Protein AF-A0A7W0QV03-F1 (afdb_monomer_lite)

Sequence (84 aa):
MDAILKLHHKIKHEPLGPKRAKQLADNPQEIWTEMPSSIRYDKAARKEWIKAAEENRSEQYSLERTQAVQRGDLQHGALVKVKK

Secondary structure (DSSP, 8-state):
--HHHHHHHHHHHSPPPHHHHHHHHH-TTT--SSS-HHHHT-HHHHHHHHHHHHTT-HHHHHHHHHHHHHTTSEETTEE-----

Foldseek 3Di:
DPPVVVVVVVVVPDPDDPVVVVVCVVPVPLPPPPQDPLQSVQPVSVVVLVVCVVVVNNVVSVVVVVVCVVVVCDDPNDRDPPDD

Radius of gyration: 17.8 Å; chains: 1; bounding box: 31×52×33 Å

pLDDT: mean 76.24, std 12.32, range [42.94, 87.94]

Structure (mmCIF, N/CA/C/O backbone):
data_AF-A0A7W0QV03-F1
#
_entry.id   AF-A0A7W0QV03-F1
#
loop_
_atom_site.group_PDB
_atom_site.id
_atom_site.type_symbol
_atom_site.label_atom_id
_atom_site.label_alt_id
_atom_site.label_comp_id
_atom_site.label_asym_id
_atom_site.label_entity_id
_atom_site.label_seq_id
_atom_site.pdbx_PDB_ins_code
_atom_site.Cartn_x
_atom_site.Cartn_y
_atom_site.Cartn_z
_atom_site.occupancy
_atom_site.B_iso_or_equiv
_atom_site.auth_seq_id
_atom_site.auth_comp_id
_atom_site.auth_asym_id
_atom_site.auth_atom_id
_atom_site.pdbx_PDB_model_num
ATOM 1 N N . MET A 1 1 ? -13.113 -26.606 -18.564 1.00 60.62 1 MET A N 1
ATOM 2 C CA . MET A 1 1 ? -12.639 -25.301 -18.051 1.00 60.62 1 MET A CA 1
ATOM 3 C C . MET A 1 1 ? -13.257 -25.035 -16.686 1.00 60.62 1 MET A C 1
ATOM 5 O O . MET A 1 1 ? -14.160 -24.223 -16.588 1.00 60.62 1 MET A O 1
ATOM 9 N N . ASP A 1 2 ? -12.855 -25.770 -15.645 1.00 69.81 2 ASP A N 1
ATOM 10 C CA . ASP A 1 2 ? -13.621 -25.717 -14.386 1.00 69.81 2 ASP A CA 1
ATOM 11 C C . ASP A 1 2 ? -12.790 -26.060 -13.141 1.00 69.81 2 ASP A C 1
ATOM 13 O O . ASP A 1 2 ? -12.884 -25.390 -12.121 1.00 69.81 2 ASP A O 1
ATOM 17 N N . ALA A 1 3 ? -11.873 -27.029 -13.232 1.00 87.50 3 ALA A N 1
ATOM 18 C CA . ALA A 1 3 ? -11.047 -27.431 -12.089 1.00 87.50 3 ALA A CA 1
ATOM 19 C C . ALA A 1 3 ? -10.148 -26.302 -11.538 1.00 87.50 3 ALA A C 1
ATOM 21 O O . ALA A 1 3 ? -10.041 -26.144 -10.325 1.00 87.50 3 ALA A O 1
ATOM 22 N N . ILE A 1 4 ? -9.545 -25.485 -12.412 1.00 86.81 4 ILE A N 1
ATOM 23 C CA . ILE A 1 4 ? -8.675 -24.364 -12.006 1.00 86.81 4 ILE A CA 1
ATOM 24 C C . ILE A 1 4 ? -9.488 -23.263 -11.316 1.00 86.81 4 ILE A C 1
ATOM 26 O O . ILE A 1 4 ? -9.070 -22.741 -10.287 1.00 86.81 4 ILE A O 1
ATOM 30 N N . LEU A 1 5 ? -10.674 -22.942 -11.843 1.00 87.94 5 LEU A N 1
ATOM 31 C CA . LEU A 1 5 ? -11.559 -21.943 -11.243 1.00 87.94 5 LEU A CA 1
ATOM 32 C C . LEU A 1 5 ? -12.100 -22.436 -9.899 1.00 87.94 5 LEU A C 1
ATOM 34 O O . LEU A 1 5 ? -12.031 -21.708 -8.913 1.00 87.94 5 LEU A O 1
ATOM 38 N N . LYS A 1 6 ? -12.539 -23.695 -9.815 1.00 84.38 6 LYS A N 1
ATOM 39 C CA . LYS A 1 6 ? -12.965 -24.331 -8.559 1.00 84.38 6 LYS A CA 1
ATOM 40 C C . LYS A 1 6 ? -11.865 -24.320 -7.496 1.00 84.38 6 LYS A C 1
ATOM 42 O O . LYS A 1 6 ? -12.139 -23.984 -6.346 1.00 84.38 6 LYS A O 1
ATOM 47 N N . LEU A 1 7 ? -10.624 -24.631 -7.874 1.00 87.31 7 LEU A N 1
ATOM 48 C CA . LEU A 1 7 ? -9.474 -24.561 -6.972 1.00 87.31 7 LEU A CA 1
ATOM 49 C C . LEU A 1 7 ? -9.203 -23.122 -6.514 1.00 87.31 7 LEU A C 1
ATOM 51 O O . LEU A 1 7 ? -9.007 -22.884 -5.327 1.00 87.31 7 LEU A O 1
ATOM 55 N N . HIS A 1 8 ? -9.244 -22.159 -7.433 1.00 86.44 8 HIS A N 1
ATOM 56 C CA . HIS A 1 8 ? -9.073 -20.740 -7.119 1.00 86.44 8 HIS A CA 1
ATOM 57 C C . HIS A 1 8 ? -10.138 -20.227 -6.147 1.00 86.44 8 HIS A C 1
ATOM 59 O O . HIS A 1 8 ? -9.811 -19.545 -5.179 1.00 86.44 8 HIS A O 1
ATOM 65 N N . HIS A 1 9 ? -11.402 -20.594 -6.361 1.00 84.38 9 HIS A N 1
ATOM 66 C CA . HIS A 1 9 ? -12.494 -20.264 -5.446 1.00 84.38 9 HIS A CA 1
ATOM 67 C C . HIS A 1 9 ? -12.284 -20.891 -4.068 1.00 84.38 9 HIS A C 1
ATOM 69 O O . HIS A 1 9 ? -12.428 -20.200 -3.062 1.00 84.38 9 HIS A O 1
ATOM 75 N N . LYS A 1 10 ? -11.874 -22.162 -4.008 1.00 84.56 10 LYS A N 1
ATOM 76 C CA . LYS A 1 10 ? -11.550 -22.828 -2.744 1.00 84.56 10 LYS A CA 1
ATOM 77 C C . LYS A 1 10 ? -10.433 -22.093 -1.992 1.00 84.56 10 LYS A C 1
ATOM 79 O O . LYS A 1 10 ? -10.639 -21.701 -0.852 1.00 84.56 10 LYS A O 1
ATOM 84 N N . ILE A 1 11 ? -9.310 -21.811 -2.656 1.00 84.88 11 ILE A N 1
ATOM 85 C CA . ILE A 1 11 ? -8.160 -21.100 -2.068 1.00 84.88 11 ILE A CA 1
ATOM 86 C C . ILE A 1 11 ? -8.542 -19.685 -1.604 1.00 84.88 11 ILE A C 1
ATOM 88 O O . ILE A 1 11 ? -8.045 -19.219 -0.582 1.00 84.88 11 ILE A O 1
ATOM 92 N N . LYS A 1 12 ? -9.430 -18.987 -2.324 1.00 79.31 12 LYS A N 1
ATOM 93 C CA . LYS A 1 12 ? -9.900 -17.645 -1.942 1.00 79.31 12 LYS A CA 1
ATOM 94 C C . LYS A 1 12 ? -10.757 -17.623 -0.675 1.00 79.31 12 LYS A C 1
ATOM 96 O O . LYS A 1 12 ? -10.733 -16.620 0.030 1.00 79.31 12 LYS A O 1
ATOM 101 N N . HIS A 1 13 ? -11.536 -18.674 -0.429 1.00 79.81 13 HIS A N 1
ATOM 102 C CA . HIS A 1 13 ? -12.451 -18.757 0.715 1.00 79.81 13 HIS A CA 1
ATOM 103 C C . HIS A 1 13 ? -11.871 -19.527 1.904 1.00 79.81 13 HIS A C 1
ATOM 105 O O . HIS A 1 13 ? -12.492 -19.569 2.966 1.00 79.81 13 HIS A O 1
ATOM 111 N N . GLU A 1 14 ? -10.693 -20.129 1.751 1.00 81.88 14 GLU A N 1
ATOM 112 C CA . GLU A 1 14 ? -9.981 -20.725 2.872 1.00 81.88 14 GLU A CA 1
ATOM 113 C C . GLU A 1 14 ? -9.578 -19.641 3.888 1.00 81.88 14 GLU A C 1
ATOM 115 O O . GLU A 1 14 ? -9.127 -18.555 3.504 1.00 81.88 14 GLU A O 1
ATOM 120 N N . PRO A 1 15 ? -9.741 -19.910 5.198 1.00 79.00 15 PRO A N 1
ATOM 121 C CA . PRO A 1 15 ? -9.327 -18.973 6.227 1.00 79.00 15 PRO A CA 1
ATOM 122 C C . PRO A 1 15 ? -7.825 -18.707 6.114 1.00 79.00 15 PRO A C 1
ATOM 124 O O . PRO A 1 15 ? -7.035 -19.589 5.768 1.00 79.00 15 PRO A O 1
ATOM 127 N N . LEU A 1 16 ? -7.417 -17.476 6.434 1.00 79.69 16 LEU A N 1
ATOM 128 C CA . LEU A 1 16 ? -6.005 -17.112 6.451 1.00 79.69 16 LEU A CA 1
ATOM 129 C C . LEU A 1 16 ? -5.234 -18.086 7.350 1.00 79.69 16 LEU A C 1
ATOM 131 O O . LEU A 1 16 ? -5.593 -18.296 8.508 1.00 79.69 16 LEU A O 1
ATOM 135 N N . GLY A 1 17 ? -4.144 -18.653 6.826 1.00 83.38 17 GLY A N 1
ATOM 136 C CA . GLY A 1 17 ? -3.262 -19.500 7.624 1.00 83.38 17 GLY A CA 1
ATOM 137 C C . GLY A 1 17 ? -2.764 -18.768 8.883 1.00 83.38 17 GLY A C 1
ATOM 138 O O . GLY A 1 17 ? -2.682 -17.534 8.890 1.00 83.38 17 GLY A O 1
ATOM 139 N N . PRO A 1 18 ? -2.355 -19.497 9.938 1.00 82.00 18 PRO A N 1
ATOM 140 C CA . PRO A 1 18 ? -2.099 -18.936 11.269 1.00 82.00 18 PRO A CA 1
ATOM 141 C C . PRO A 1 18 ? -1.071 -17.796 11.271 1.00 82.00 18 PRO A C 1
ATOM 143 O O . PRO A 1 18 ? -1.184 -16.857 12.052 1.00 82.00 18 PRO A O 1
ATOM 146 N N . LYS A 1 19 ? -0.090 -17.832 10.359 1.00 78.06 19 LYS A N 1
ATOM 147 C CA . LYS A 1 19 ? 0.903 -16.761 10.184 1.00 78.06 19 LYS A CA 1
ATOM 148 C C . LYS A 1 19 ? 0.285 -15.465 9.649 1.00 78.06 19 LYS A C 1
ATOM 150 O O . LYS A 1 19 ? 0.584 -14.402 10.179 1.00 78.06 19 LYS A O 1
ATOM 155 N N . ARG A 1 20 ? -0.576 -15.543 8.626 1.00 72.75 20 ARG A N 1
ATOM 156 C CA . ARG A 1 20 ? -1.263 -14.362 8.077 1.00 72.75 20 ARG A CA 1
ATOM 157 C C . ARG A 1 20 ? -2.341 -13.841 9.019 1.00 72.75 20 ARG A C 1
ATOM 159 O O . ARG A 1 20 ? -2.508 -12.635 9.105 1.00 72.75 20 ARG A O 1
ATOM 166 N N . ALA A 1 21 ? -3.032 -14.727 9.735 1.00 80.06 21 ALA A N 1
ATOM 167 C CA . ALA A 1 21 ? -4.008 -14.327 10.744 1.00 80.06 21 ALA A CA 1
ATOM 168 C C . ALA A 1 21 ? -3.351 -13.507 11.870 1.00 80.06 21 ALA A C 1
ATOM 170 O O . ALA A 1 21 ? -3.851 -12.442 12.213 1.00 80.06 21 ALA A O 1
ATOM 171 N N . LYS A 1 22 ? -2.187 -13.948 12.375 1.00 80.12 22 LYS A N 1
ATOM 172 C CA . LYS A 1 22 ? -1.387 -13.168 13.335 1.00 80.12 22 LYS A CA 1
ATOM 173 C C . LYS A 1 22 ? -0.926 -11.833 12.753 1.00 80.12 22 LYS A C 1
ATOM 175 O O . LYS A 1 22 ? -1.128 -10.810 13.379 1.00 80.12 22 LYS A O 1
ATOM 180 N N . GLN A 1 23 ? -0.401 -11.828 11.526 1.00 74.50 23 GLN A N 1
ATOM 181 C CA . GLN A 1 23 ? 0.019 -10.588 10.862 1.00 74.50 23 GLN A CA 1
ATOM 182 C C . GLN A 1 23 ? -1.124 -9.576 10.707 1.00 74.50 23 GLN A C 1
ATOM 184 O O . GLN A 1 23 ? -0.897 -8.395 10.925 1.00 74.50 23 GLN A O 1
ATOM 189 N N . LEU A 1 24 ? -2.338 -10.032 10.380 1.00 77.38 24 LEU A N 1
ATOM 190 C CA . LEU A 1 24 ? -3.520 -9.171 10.279 1.00 77.38 24 LEU A CA 1
ATOM 191 C C . LEU A 1 24 ? -3.946 -8.609 11.639 1.00 77.38 24 LEU A C 1
ATOM 193 O O . LEU A 1 24 ? -4.378 -7.464 11.709 1.00 77.38 24 LEU A O 1
ATOM 197 N N . ALA A 1 25 ? -3.822 -9.403 12.703 1.00 78.00 25 ALA A N 1
ATOM 198 C CA . ALA A 1 25 ? -4.116 -8.959 14.062 1.00 78.00 25 ALA A CA 1
ATOM 199 C C . ALA A 1 25 ? -3.064 -7.967 14.590 1.00 78.00 25 ALA A C 1
ATOM 201 O O . ALA A 1 25 ? -3.426 -6.971 15.209 1.00 78.00 25 ALA A O 1
ATOM 202 N N . ASP A 1 26 ? -1.782 -8.224 14.321 1.00 80.19 26 ASP A N 1
ATOM 203 C CA . ASP A 1 26 ? -0.664 -7.410 14.805 1.00 80.19 26 ASP A CA 1
ATOM 204 C C . ASP A 1 26 ? -0.534 -6.092 14.024 1.00 80.19 26 ASP A C 1
ATOM 206 O O . ASP A 1 26 ? -0.193 -5.060 14.596 1.00 80.19 26 ASP A O 1
ATOM 210 N N . ASN A 1 27 ? -0.787 -6.122 12.711 1.00 70.19 27 ASN A N 1
ATOM 211 C CA . ASN A 1 27 ? -0.698 -4.971 11.814 1.00 70.19 27 ASN A CA 1
ATOM 212 C C . ASN A 1 27 ? -1.794 -5.075 10.733 1.00 70.19 27 ASN A C 1
ATOM 214 O O . ASN A 1 27 ? -1.552 -5.660 9.677 1.00 70.19 27 ASN A O 1
ATOM 218 N N . PRO A 1 28 ? -3.000 -4.529 10.978 1.00 65.81 28 PRO A N 1
ATOM 219 C CA . PRO A 1 28 ? -4.085 -4.494 9.989 1.00 65.81 28 PRO A CA 1
ATOM 220 C C . PRO A 1 28 ? -3.855 -3.452 8.885 1.00 65.81 28 PRO A C 1
ATOM 222 O O . PRO A 1 28 ? -4.335 -3.609 7.763 1.00 65.81 28 PRO A O 1
ATOM 225 N N . GLN A 1 29 ? -3.045 -2.426 9.178 1.00 63.94 29 GLN A N 1
ATOM 226 C CA . GLN A 1 29 ? -2.284 -1.657 8.186 1.00 63.94 29 GLN A CA 1
ATOM 227 C C . GLN A 1 29 ? -1.272 -2.620 7.518 1.00 63.94 29 GLN A C 1
ATOM 229 O O . GLN A 1 29 ? -1.393 -3.787 7.720 1.00 63.94 29 GLN A O 1
ATOM 234 N N . GLU A 1 30 ? -0.244 -2.307 6.737 1.00 58.06 30 GLU A N 1
ATOM 235 C CA . GLU A 1 30 ? 0.675 -3.344 6.147 1.00 58.06 30 GLU A CA 1
ATOM 236 C C . GLU A 1 30 ? 0.057 -4.410 5.180 1.00 58.06 30 GLU A C 1
ATOM 238 O O . GLU A 1 30 ? 0.573 -4.550 4.068 1.00 58.06 30 GLU A O 1
ATOM 243 N N . ILE A 1 31 ? -1.073 -5.064 5.484 1.00 58.28 31 ILE A N 1
ATOM 244 C CA . ILE A 1 31 ? -1.960 -5.828 4.583 1.00 58.28 31 ILE A CA 1
ATOM 245 C C . ILE A 1 31 ? -2.880 -4.870 3.799 1.00 58.28 31 ILE A C 1
ATOM 247 O O . ILE A 1 31 ? -4.037 -5.150 3.499 1.00 58.28 31 ILE A O 1
ATOM 251 N N . TRP A 1 32 ? -2.359 -3.705 3.424 1.00 62.72 32 TRP A N 1
ATOM 252 C CA . TRP A 1 32 ? -3.050 -2.805 2.513 1.00 62.72 32 TRP A CA 1
ATOM 253 C C . TRP A 1 32 ? -2.980 -3.391 1.104 1.00 62.72 32 TRP A C 1
ATOM 255 O O . TRP A 1 32 ? -1.994 -3.196 0.394 1.00 62.72 32 TRP A O 1
ATOM 265 N N . THR A 1 33 ? -4.019 -4.125 0.708 1.00 64.00 33 THR A N 1
ATOM 266 C CA . THR A 1 33 ? -4.184 -4.593 -0.681 1.00 64.00 33 THR A CA 1
ATOM 267 C C . THR A 1 33 ? -4.337 -3.406 -1.643 1.00 64.00 33 THR A C 1
ATOM 269 O O . THR A 1 33 ? -3.969 -3.506 -2.808 1.00 64.00 33 THR A O 1
ATOM 272 N N . GLU A 1 34 ? -4.818 -2.268 -1.135 1.00 76.69 34 GLU A N 1
ATOM 273 C CA . GLU A 1 34 ? -5.039 -1.024 -1.881 1.00 76.69 34 GLU A CA 1
ATOM 274 C C . GLU A 1 34 ? -3.754 -0.233 -2.147 1.00 76.69 34 GLU A C 1
ATOM 276 O O . GLU A 1 34 ? -3.652 0.453 -3.161 1.00 76.69 34 GLU A O 1
ATOM 281 N N . MET A 1 35 ? -2.753 -0.321 -1.261 1.00 84.12 35 MET A N 1
ATOM 282 C CA . MET A 1 35 ? -1.527 0.459 -1.415 1.00 84.12 35 MET A CA 1
ATOM 283 C C . MET A 1 35 ? -0.626 -0.170 -2.492 1.00 84.12 35 MET A C 1
ATOM 285 O O . MET A 1 35 ? -0.199 -1.321 -2.339 1.00 84.12 35 MET A O 1
ATOM 289 N N . PRO A 1 36 ? -0.239 0.581 -3.541 1.00 85.19 36 PRO A N 1
ATOM 290 C CA . PRO A 1 36 ? 0.672 0.090 -4.567 1.00 85.19 36 PRO A CA 1
ATOM 291 C C . PRO A 1 36 ? 2.000 -0.412 -3.988 1.00 85.19 36 PRO A C 1
ATOM 293 O O . PRO A 1 36 ? 2.582 0.199 -3.087 1.00 85.19 36 PRO A O 1
ATOM 296 N N . SER A 1 37 ? 2.539 -1.499 -4.548 1.00 81.19 37 SER A N 1
ATOM 297 C CA . SER A 1 37 ? 3.801 -2.102 -4.090 1.00 81.19 37 SER A CA 1
ATOM 298 C C . SER A 1 37 ? 4.973 -1.114 -4.125 1.00 81.19 37 SER A C 1
ATOM 300 O O . SER A 1 37 ? 5.777 -1.077 -3.196 1.00 81.19 37 SER A O 1
ATOM 302 N N . SER A 1 38 ? 5.023 -0.253 -5.142 1.00 79.38 38 SER A N 1
ATOM 303 C CA . SER A 1 38 ? 6.031 0.803 -5.296 1.00 79.38 38 SER A CA 1
ATOM 304 C C . SER A 1 38 ? 5.973 1.883 -4.209 1.00 79.38 38 SER A C 1
ATOM 306 O O . SER A 1 38 ? 6.949 2.606 -4.016 1.00 79.38 38 SER A O 1
ATOM 308 N N . ILE A 1 39 ? 4.833 2.049 -3.534 1.00 85.06 39 ILE A N 1
ATOM 309 C CA . ILE A 1 39 ? 4.644 2.968 -2.401 1.00 85.06 39 ILE A CA 1
ATOM 310 C C . ILE A 1 39 ? 4.918 2.221 -1.095 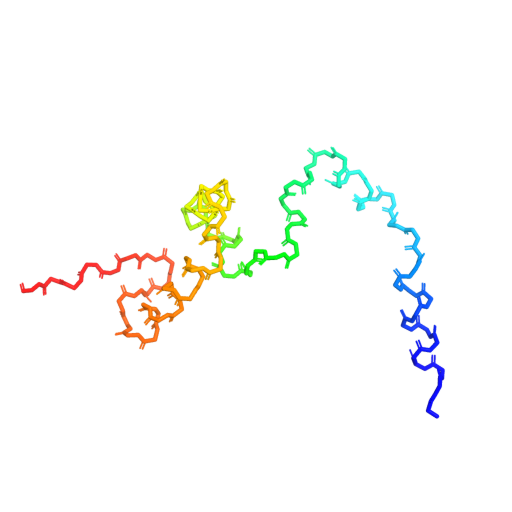1.00 85.06 39 ILE A C 1
ATOM 312 O O . ILE A 1 39 ? 5.587 2.741 -0.210 1.00 85.06 39 ILE A O 1
ATOM 316 N N . ARG A 1 40 ? 4.471 0.965 -0.998 1.00 82.25 40 ARG A N 1
ATOM 317 C CA . ARG A 1 40 ? 4.590 0.133 0.204 1.00 82.25 40 ARG A CA 1
ATOM 318 C C . ARG A 1 40 ? 6.028 -0.065 0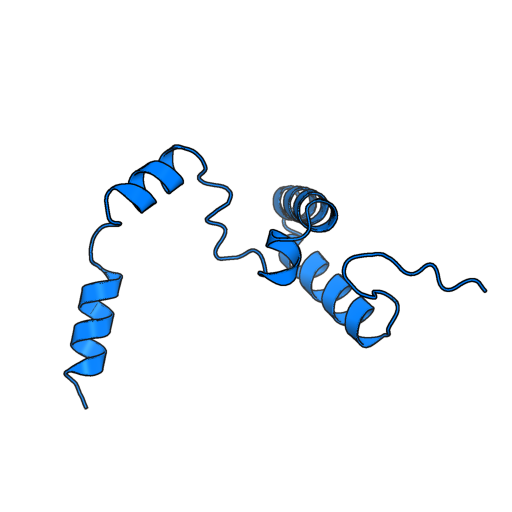.682 1.00 82.25 40 ARG A C 1
ATOM 320 O O . ARG A 1 40 ? 6.264 -0.044 1.888 1.00 82.25 40 ARG A O 1
ATOM 327 N N . TYR A 1 41 ? 6.963 -0.299 -0.238 1.00 82.56 41 TYR A N 1
ATOM 328 C CA . TYR A 1 41 ? 8.365 -0.575 0.107 1.00 82.56 41 TYR A CA 1
ATOM 329 C C . TYR A 1 41 ? 9.196 0.691 0.362 1.00 82.56 41 TYR A C 1
ATOM 331 O O . TYR A 1 41 ? 10.255 0.610 0.983 1.00 82.56 41 TYR A O 1
ATOM 339 N N . ASP A 1 42 ? 8.712 1.857 -0.064 1.00 84.25 42 ASP A N 1
ATOM 340 C CA . ASP A 1 42 ? 9.359 3.145 0.162 1.00 84.25 42 ASP A CA 1
ATOM 341 C C . ASP A 1 42 ? 8.805 3.784 1.443 1.00 84.25 42 ASP A C 1
ATOM 343 O O . ASP A 1 42 ? 7.639 4.166 1.527 1.00 84.25 42 ASP A O 1
ATOM 347 N N . LYS A 1 43 ? 9.649 3.905 2.473 1.00 82.19 43 LYS A N 1
ATOM 348 C CA . LYS A 1 43 ? 9.234 4.415 3.789 1.00 82.19 43 LYS A CA 1
ATOM 349 C C . LYS A 1 43 ? 8.746 5.865 3.744 1.00 82.19 43 LYS A C 1
ATOM 351 O O . LYS A 1 43 ? 7.928 6.226 4.592 1.00 82.19 43 LYS A O 1
ATOM 356 N N . ALA A 1 44 ? 9.254 6.688 2.826 1.00 84.31 44 ALA A N 1
ATOM 357 C CA . ALA A 1 44 ? 8.826 8.076 2.687 1.00 84.31 44 ALA A CA 1
ATOM 358 C C . ALA A 1 44 ? 7.453 8.132 2.008 1.00 84.31 44 ALA A C 1
ATOM 360 O O . ALA A 1 44 ? 6.495 8.626 2.606 1.00 84.31 44 ALA A O 1
ATOM 361 N N . ALA A 1 45 ? 7.327 7.495 0.841 1.00 83.19 45 ALA A N 1
ATOM 362 C CA . ALA A 1 45 ? 6.069 7.441 0.098 1.00 83.19 45 ALA A CA 1
ATOM 363 C C . ALA A 1 45 ? 4.948 6.743 0.883 1.00 83.19 45 ALA A C 1
ATOM 365 O O . ALA A 1 45 ? 3.799 7.173 0.844 1.00 83.19 45 ALA A O 1
ATOM 366 N N . ARG A 1 46 ? 5.267 5.703 1.664 1.00 85.69 46 ARG A N 1
ATOM 367 C CA . ARG A 1 46 ? 4.297 5.031 2.540 1.00 85.69 46 ARG A CA 1
ATOM 368 C C . ARG A 1 46 ? 3.688 5.987 3.564 1.00 85.69 46 ARG A C 1
ATOM 370 O O . ARG A 1 46 ? 2.489 5.924 3.804 1.00 85.69 46 ARG A O 1
ATOM 377 N N . LYS A 1 47 ? 4.487 6.864 4.181 1.00 86.38 47 LYS A N 1
ATOM 378 C CA . LYS A 1 47 ? 3.978 7.834 5.169 1.00 86.38 47 LYS A CA 1
ATOM 379 C C . LYS A 1 47 ? 3.065 8.869 4.521 1.00 86.38 47 LYS A C 1
ATOM 381 O O . LYS A 1 47 ? 2.045 9.220 5.101 1.00 86.38 47 LYS A O 1
ATOM 386 N N . GLU A 1 48 ? 3.432 9.349 3.339 1.00 85.44 48 GLU A N 1
ATOM 387 C CA . GLU A 1 48 ? 2.626 10.304 2.574 1.00 85.44 48 GLU A CA 1
ATOM 388 C C . GLU A 1 48 ? 1.309 9.683 2.105 1.00 85.44 48 GLU A C 1
ATOM 390 O O . GLU A 1 48 ? 0.258 10.298 2.257 1.00 85.44 48 GLU A O 1
ATOM 395 N N . TRP A 1 49 ? 1.346 8.435 1.633 1.00 84.88 49 TRP A N 1
ATOM 396 C CA . TRP A 1 49 ? 0.150 7.697 1.237 1.00 84.88 49 TRP A CA 1
ATOM 397 C C . TRP A 1 49 ? -0.790 7.436 2.414 1.00 84.88 49 TRP A C 1
ATOM 399 O O . TRP A 1 49 ? -1.993 7.581 2.254 1.00 84.88 49 TRP A O 1
ATOM 409 N N . ILE A 1 50 ? -0.268 7.107 3.604 1.00 85.12 50 ILE A N 1
ATOM 410 C CA . ILE A 1 50 ? -1.098 6.928 4.810 1.00 85.12 50 ILE A CA 1
ATOM 411 C C . ILE A 1 50 ? -1.811 8.237 5.175 1.00 85.12 50 ILE A C 1
ATOM 413 O O . ILE A 1 50 ? -3.014 8.216 5.404 1.00 85.12 50 ILE A O 1
ATOM 417 N N . LYS A 1 51 ? -1.110 9.378 5.143 1.00 87.31 51 LYS A N 1
ATOM 418 C CA . LYS A 1 51 ? -1.738 10.694 5.361 1.00 87.31 51 LYS A CA 1
ATOM 419 C C . LYS A 1 51 ? -2.792 11.011 4.298 1.00 87.31 51 LYS A C 1
ATOM 421 O O . LYS A 1 51 ? -3.879 11.469 4.618 1.00 87.31 51 LYS A O 1
ATOM 426 N N . ALA A 1 52 ? -2.499 10.722 3.030 1.00 85.19 52 ALA A N 1
ATOM 427 C CA . ALA A 1 52 ? -3.467 10.894 1.952 1.00 85.19 52 ALA A CA 1
ATOM 428 C C . ALA A 1 52 ? -4.677 9.955 2.107 1.00 85.19 52 ALA A C 1
ATOM 430 O O . ALA A 1 52 ? -5.787 10.342 1.762 1.00 85.19 52 ALA A O 1
ATOM 431 N N . ALA A 1 53 ? -4.489 8.743 2.637 1.00 84.50 53 ALA A N 1
ATOM 432 C CA . ALA A 1 53 ? -5.565 7.796 2.912 1.00 84.50 53 ALA A CA 1
ATOM 433 C C . ALA A 1 53 ? -6.473 8.270 4.056 1.00 84.50 53 ALA A C 1
ATOM 435 O O . ALA A 1 53 ? -7.689 8.160 3.931 1.00 84.50 53 ALA A O 1
ATOM 436 N N . GLU A 1 54 ? -5.914 8.869 5.113 1.00 84.06 54 GLU A N 1
ATOM 437 C CA . GLU A 1 54 ? -6.694 9.526 6.180 1.00 84.06 54 GLU A CA 1
ATOM 438 C C . GLU A 1 54 ? -7.580 10.658 5.629 1.00 84.06 54 GLU A C 1
ATOM 440 O O . GLU A 1 54 ? -8.687 10.885 6.114 1.00 84.06 54 GLU A O 1
ATOM 445 N N . GLU A 1 55 ? -7.128 11.327 4.567 1.00 86.88 55 GLU A N 1
ATOM 446 C CA . GLU A 1 55 ? -7.859 12.392 3.873 1.00 86.88 55 GLU A CA 1
ATOM 447 C C . GLU A 1 55 ? -8.742 11.898 2.708 1.00 86.88 55 GLU A C 1
ATOM 449 O O . GLU A 1 55 ? -9.326 12.714 1.997 1.00 86.88 55 GLU A O 1
ATOM 454 N N . ASN A 1 56 ? -8.860 10.583 2.482 1.00 84.12 56 ASN A N 1
ATOM 455 C CA . ASN A 1 56 ? -9.557 9.978 1.331 1.00 84.12 56 ASN 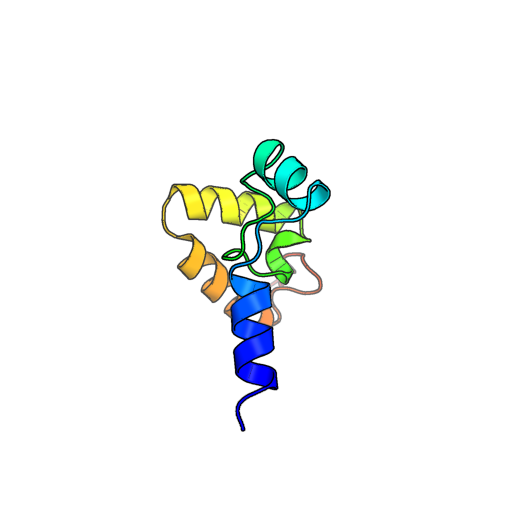A CA 1
ATOM 456 C C . ASN A 1 56 ? -9.017 10.412 -0.055 1.00 84.12 56 ASN A C 1
ATOM 458 O O . ASN A 1 56 ? -9.744 10.428 -1.046 1.00 84.12 56 ASN A O 1
ATOM 462 N N . ARG A 1 57 ? -7.725 10.750 -0.149 1.00 86.81 57 ARG A N 1
ATOM 463 C CA . ARG A 1 57 ? -7.009 11.155 -1.381 1.00 86.81 57 ARG A CA 1
ATOM 464 C C . ARG A 1 57 ? -5.907 10.171 -1.799 1.00 86.81 57 ARG A C 1
ATOM 466 O O . ARG A 1 57 ? -5.024 10.517 -2.585 1.00 86.81 57 ARG A O 1
ATOM 473 N N . SER A 1 58 ? -5.933 8.942 -1.288 1.00 84.00 58 SER A N 1
ATOM 474 C CA . SER A 1 58 ? -4.934 7.896 -1.572 1.00 84.00 58 SER A CA 1
ATOM 475 C C . SER A 1 58 ? -4.813 7.557 -3.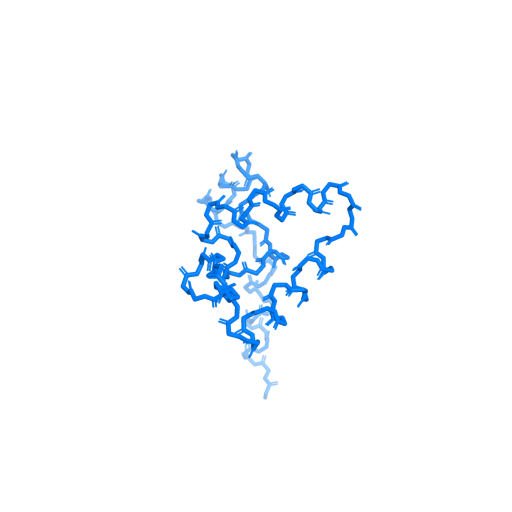067 1.00 84.00 58 SER A C 1
ATOM 477 O O . SER A 1 58 ? -3.704 7.357 -3.578 1.00 84.00 58 SER A O 1
ATOM 479 N N . GLU A 1 59 ? -5.934 7.532 -3.790 1.00 82.94 59 GLU A N 1
ATOM 480 C CA . GLU A 1 59 ? -5.969 7.292 -5.239 1.00 82.94 59 GLU A CA 1
ATOM 481 C C . GLU A 1 59 ? -5.353 8.454 -6.023 1.00 82.94 59 GLU A C 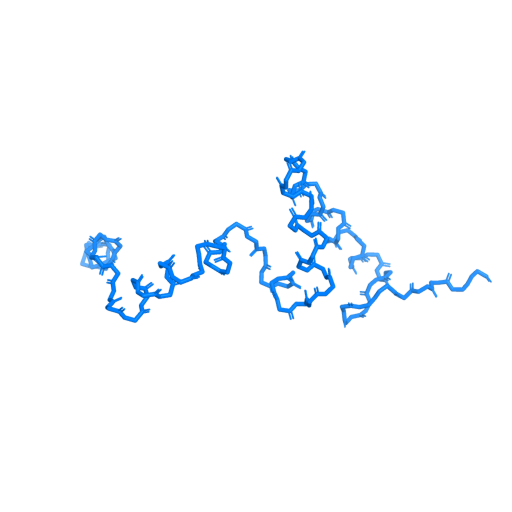1
ATOM 483 O 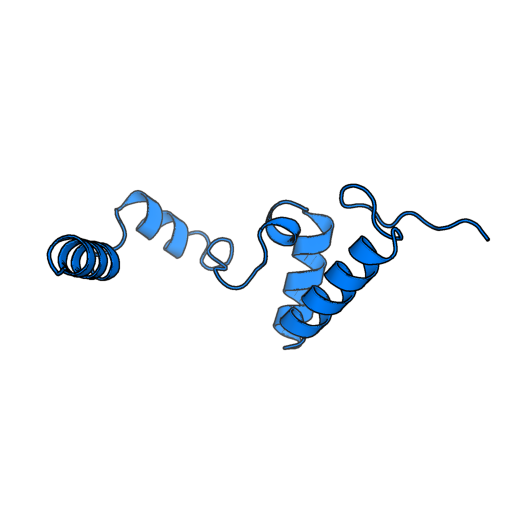O . GLU A 1 59 ? -4.512 8.238 -6.897 1.00 82.94 59 GLU A O 1
ATOM 488 N N . GLN A 1 60 ? -5.706 9.690 -5.655 1.00 84.62 60 GLN A N 1
ATOM 489 C CA . GLN A 1 60 ? -5.160 10.903 -6.270 1.00 84.62 60 GLN A CA 1
ATOM 490 C C . GLN A 1 60 ? -3.637 10.958 -6.110 1.00 84.62 60 GLN A C 1
ATOM 492 O O . GLN A 1 60 ? -2.921 11.105 -7.099 1.00 84.62 60 GLN A O 1
ATOM 497 N N . TYR A 1 61 ? -3.131 10.709 -4.899 1.00 86.56 61 TYR A N 1
ATOM 498 C CA . TYR A 1 61 ? -1.692 10.631 -4.638 1.00 86.56 61 TYR A CA 1
ATOM 499 C C . TYR A 1 61 ? -0.993 9.569 -5.509 1.00 86.56 61 TYR A C 1
ATOM 501 O O . TYR A 1 61 ? 0.103 9.782 -6.031 1.00 86.56 61 TYR A O 1
ATOM 509 N N . SER A 1 62 ? -1.634 8.414 -5.708 1.00 84.19 62 SER A N 1
ATOM 510 C CA . SER A 1 62 ? -1.074 7.319 -6.511 1.00 84.19 62 SER A CA 1
ATOM 511 C C . SER A 1 62 ? -0.987 7.675 -8.003 1.00 84.19 62 SER A C 1
ATOM 513 O O . SER A 1 62 ? -0.001 7.332 -8.667 1.00 84.19 62 SER A O 1
ATOM 515 N N . LEU A 1 63 ? -1.985 8.393 -8.526 1.00 86.00 63 LEU A N 1
ATOM 516 C CA . LEU A 1 63 ? -1.990 8.912 -9.895 1.00 86.00 63 LEU A CA 1
ATOM 517 C C . LEU A 1 63 ? -0.913 9.982 -10.091 1.00 86.00 63 LEU A C 1
ATOM 519 O O . LEU A 1 63 ? -0.117 9.879 -11.026 1.00 86.00 63 LEU A O 1
ATOM 523 N N . GLU A 1 64 ? -0.833 10.959 -9.188 1.00 85.69 64 GLU A N 1
ATOM 524 C CA . GLU A 1 64 ? 0.161 12.039 -9.231 1.00 85.69 64 GLU A CA 1
ATOM 525 C C . GLU A 1 64 ? 1.592 11.495 -9.212 1.00 85.69 64 GLU A C 1
ATOM 527 O O . GLU A 1 64 ? 2.432 11.891 -10.028 1.00 85.69 64 GLU A O 1
ATOM 532 N N . ARG A 1 65 ? 1.863 10.521 -8.336 1.00 83.31 65 ARG A N 1
ATOM 533 C CA . ARG A 1 65 ? 3.173 9.865 -8.253 1.00 83.31 65 ARG A CA 1
ATOM 534 C C . ARG A 1 65 ? 3.506 9.118 -9.540 1.00 83.31 65 ARG A C 1
ATOM 536 O O . ARG A 1 65 ? 4.628 9.214 -10.030 1.00 83.31 65 ARG A O 1
ATOM 543 N N . THR A 1 66 ? 2.540 8.402 -10.113 1.00 83.44 66 THR A N 1
ATOM 544 C CA . THR A 1 66 ? 2.727 7.677 -11.380 1.00 83.44 66 THR A CA 1
ATOM 545 C C . THR A 1 66 ? 3.040 8.638 -12.527 1.00 83.44 66 THR A C 1
ATOM 547 O O . THR A 1 66 ? 3.973 8.401 -13.295 1.00 83.44 66 THR A O 1
ATOM 550 N N . GLN A 1 67 ? 2.327 9.763 -12.605 1.00 84.38 67 GLN A N 1
ATOM 551 C CA . GLN A 1 67 ? 2.587 10.814 -13.590 1.00 84.38 67 GLN A CA 1
ATOM 552 C C . GLN A 1 67 ? 3.964 11.464 -13.395 1.00 84.38 67 GLN A C 1
ATOM 554 O O . GLN A 1 67 ? 4.646 11.769 -14.369 1.00 84.38 67 GLN A O 1
ATOM 559 N N . ALA A 1 68 ? 4.405 11.677 -12.154 1.00 80.06 68 ALA A N 1
ATOM 560 C CA . ALA A 1 68 ? 5.737 12.210 -11.861 1.00 80.06 68 ALA A CA 1
ATOM 561 C C . ALA A 1 68 ? 6.868 11.226 -12.230 1.00 80.06 68 ALA A C 1
ATOM 563 O O . ALA A 1 68 ? 7.910 11.649 -12.727 1.00 80.06 68 ALA A O 1
ATOM 564 N N . VAL A 1 69 ? 6.654 9.913 -12.078 1.00 79.69 69 VAL A N 1
ATOM 565 C CA . VAL A 1 69 ? 7.592 8.887 -12.575 1.00 79.69 69 VAL A CA 1
ATOM 566 C C . VAL A 1 69 ? 7.670 8.907 -14.103 1.00 79.69 69 VAL A C 1
ATOM 568 O O . VAL A 1 69 ? 8.767 8.896 -14.654 1.00 79.69 69 VAL A O 1
ATOM 571 N N . GLN A 1 70 ? 6.530 8.985 -14.796 1.00 77.62 70 GLN A N 1
ATOM 572 C CA . GLN A 1 70 ? 6.486 9.047 -16.265 1.00 77.62 70 GLN A CA 1
ATOM 573 C C . GLN A 1 70 ? 7.163 10.302 -16.829 1.00 77.62 70 GLN A C 1
ATOM 575 O O . GLN A 1 70 ? 7.788 10.236 -17.884 1.00 77.62 70 GLN A O 1
ATOM 580 N N . ARG A 1 71 ? 7.074 11.432 -16.117 1.00 76.81 71 ARG A N 1
ATOM 581 C CA . ARG A 1 71 ? 7.756 12.687 -16.472 1.00 76.81 71 ARG A CA 1
ATOM 582 C C . ARG A 1 71 ? 9.263 12.678 -16.199 1.00 76.81 71 ARG A C 1
ATOM 584 O O . ARG A 1 71 ? 9.958 13.572 -16.663 1.00 76.81 71 ARG A O 1
ATOM 591 N N . GLY A 1 72 ? 9.773 11.674 -15.484 1.00 72.44 72 GLY A N 1
ATOM 592 C CA . GLY A 1 72 ? 11.189 11.576 -15.119 1.00 72.44 72 GLY A CA 1
ATOM 593 C C . GLY A 1 72 ? 11.591 12.416 -13.902 1.00 72.44 72 GLY A C 1
ATOM 594 O O . GLY A 1 72 ? 12.770 12.448 -13.558 1.00 72.44 72 GLY A O 1
ATOM 595 N N . ASP A 1 73 ? 10.628 13.036 -13.213 1.00 67.50 73 ASP A N 1
ATOM 596 C CA . ASP A 1 73 ? 10.852 13.863 -12.016 1.00 67.50 73 ASP A CA 1
ATOM 597 C C . ASP A 1 73 ? 11.164 13.009 -10.764 1.00 67.50 73 ASP A C 1
ATOM 599 O O . ASP A 1 73 ? 11.675 13.492 -9.750 1.00 67.50 73 ASP A O 1
ATOM 603 N N . LEU A 1 74 ? 10.863 11.707 -10.830 1.00 61.84 74 LEU A N 1
ATOM 604 C CA . LEU A 1 74 ? 11.120 10.720 -9.783 1.00 61.84 74 LEU A CA 1
ATOM 605 C C . LEU A 1 74 ? 12.031 9.612 -10.321 1.00 61.84 74 LEU A C 1
ATOM 607 O O . LEU A 1 74 ? 11.580 8.739 -11.063 1.00 61.84 74 LEU A O 1
ATOM 611 N N . GLN A 1 75 ? 13.297 9.590 -9.895 1.00 55.25 75 GLN A N 1
ATOM 612 C CA . GLN A 1 75 ? 14.174 8.433 -10.093 1.00 55.25 75 GLN A CA 1
ATOM 613 C C . GLN A 1 75 ? 14.337 7.673 -8.774 1.00 55.25 75 GLN A C 1
ATOM 615 O O . GLN A 1 75 ? 14.746 8.226 -7.759 1.00 55.25 75 GLN A O 1
ATOM 620 N N . HIS A 1 76 ? 14.012 6.376 -8.803 1.00 51.56 76 HIS A N 1
ATOM 621 C CA . HIS A 1 76 ? 14.395 5.399 -7.772 1.00 51.56 76 HIS A CA 1
ATOM 622 C C . HIS A 1 76 ? 13.898 5.745 -6.352 1.00 51.56 76 HIS A C 1
ATOM 624 O O . HIS A 1 76 ? 14.607 5.560 -5.368 1.00 51.56 76 HIS A O 1
ATOM 630 N N . GLY A 1 77 ? 12.658 6.237 -6.242 1.00 53.16 77 GLY A N 1
ATOM 631 C CA . GLY A 1 77 ? 12.018 6.510 -4.948 1.00 53.16 77 GLY A CA 1
ATOM 632 C C . GLY A 1 77 ? 12.418 7.836 -4.295 1.00 53.16 77 GLY A C 1
ATOM 633 O O . GLY A 1 77 ? 12.033 8.085 -3.159 1.00 53.16 77 GLY A O 1
ATOM 634 N N . ALA A 1 78 ? 13.144 8.710 -4.996 1.00 54.34 78 ALA A N 1
ATOM 635 C CA . ALA A 1 78 ? 13.438 10.059 -4.527 1.00 54.34 78 ALA A CA 1
ATOM 636 C C . ALA A 1 78 ? 12.978 11.115 -5.542 1.00 54.34 78 ALA A C 1
ATOM 638 O O . ALA A 1 78 ? 13.145 10.949 -6.752 1.00 54.34 78 ALA A O 1
ATOM 639 N N . LEU A 1 79 ? 12.416 12.216 -5.025 1.00 50.25 79 LEU A N 1
ATOM 640 C CA . LEU A 1 79 ? 12.207 13.462 -5.767 1.00 50.25 79 LEU A CA 1
ATOM 641 C C . LEU A 1 79 ? 13.557 13.945 -6.291 1.00 50.25 79 LEU A C 1
ATOM 643 O O . LEU A 1 79 ? 14.379 14.466 -5.532 1.00 50.25 79 LEU A O 1
ATOM 647 N N . VAL A 1 80 ? 13.783 13.786 -7.592 1.00 48.91 80 VAL A N 1
ATOM 648 C CA . VAL A 1 80 ? 14.893 14.455 -8.254 1.00 48.91 80 VAL A CA 1
ATOM 649 C C . VAL A 1 80 ? 14.444 15.899 -8.402 1.00 48.91 80 VAL A C 1
ATOM 651 O O . VAL A 1 80 ? 13.599 16.223 -9.229 1.00 48.91 80 VAL A O 1
ATOM 654 N N . LYS A 1 81 ? 14.977 16.792 -7.560 1.00 44.91 81 LYS A N 1
ATOM 655 C CA . LYS A 1 81 ? 14.874 18.229 -7.823 1.00 44.91 81 LYS A CA 1
ATOM 656 C C . LYS A 1 81 ? 15.529 18.474 -9.179 1.00 44.91 81 LYS A C 1
ATOM 658 O O . LYS A 1 81 ? 16.756 18.519 -9.265 1.00 44.91 81 LYS A O 1
ATOM 663 N N . VAL A 1 82 ? 14.717 18.640 -10.219 1.00 46.53 82 VAL A N 1
ATOM 664 C CA . VAL A 1 82 ? 15.163 19.231 -11.477 1.00 46.53 82 VAL A CA 1
ATOM 665 C C . VAL A 1 82 ? 15.634 20.639 -11.122 1.00 46.53 82 VAL A C 1
ATOM 667 O O . VAL A 1 82 ? 14.843 21.519 -10.780 1.00 46.53 82 VAL A O 1
ATOM 670 N N . LYS A 1 83 ? 16.956 20.811 -11.063 1.00 44.44 83 LYS A N 1
ATOM 671 C CA . LYS A 1 83 ? 17.597 22.108 -10.862 1.00 44.44 83 LYS A CA 1
ATOM 672 C C . LYS A 1 83 ? 17.312 22.913 -12.131 1.00 44.44 83 LYS A C 1
ATOM 674 O O . LYS A 1 83 ? 17.690 22.476 -13.214 1.00 44.44 83 LYS A O 1
ATOM 679 N N . LYS A 1 84 ? 16.561 24.002 -11.980 1.00 42.94 84 LYS A N 1
ATOM 680 C CA . LYS A 1 84 ? 16.284 24.961 -13.050 1.00 42.94 84 LYS A CA 1
ATOM 681 C C . LYS A 1 84 ? 17.546 25.738 -13.407 1.00 42.94 84 LYS A C 1
ATOM 683 O O . LYS A 1 84 ? 18.360 25.956 -12.478 1.00 42.94 84 LYS A O 1
#